Protein AF-A0A3B6VIF7-F1 (afdb_monomer_lite)

Structure (mmCIF, N/CA/C/O backbone):
data_AF-A0A3B6VIF7-F1
#
_entry.id   AF-A0A3B6VIF7-F1
#
loop_
_atom_site.group_PDB
_atom_site.id
_atom_site.type_symbol
_atom_site.label_atom_id
_atom_site.label_alt_id
_atom_site.label_comp_id
_atom_site.label_asym_id
_atom_site.label_entity_id
_atom_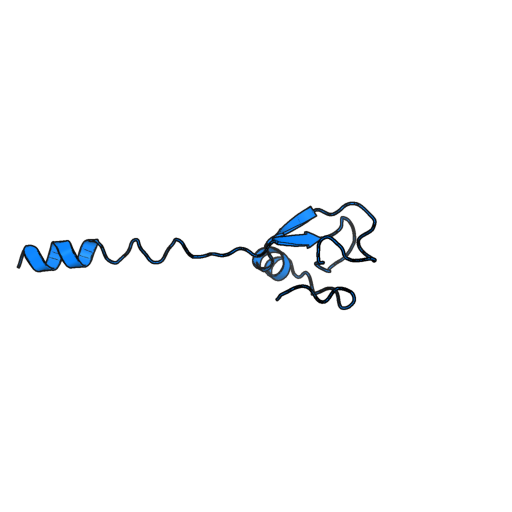site.label_seq_id
_atom_site.pdbx_PDB_ins_code
_atom_site.Cartn_x
_atom_site.Cartn_y
_atom_site.Cartn_z
_atom_site.occupancy
_atom_site.B_iso_or_equiv
_atom_site.auth_seq_id
_atom_site.auth_comp_id
_atom_site.auth_asym_id
_atom_site.auth_atom_id
_atom_site.pdbx_PDB_model_num
ATOM 1 N N . MET A 1 1 ? -24.378 8.471 45.874 1.00 58.59 1 MET A N 1
ATOM 2 C CA . MET A 1 1 ? -24.871 8.698 44.488 1.00 58.59 1 MET A CA 1
ATOM 3 C C . MET A 1 1 ? -24.082 9.724 43.651 1.00 58.59 1 MET A C 1
ATOM 5 O O . MET A 1 1 ? -24.331 9.802 42.455 1.00 58.59 1 MET A O 1
ATOM 9 N N . LYS A 1 2 ? -23.143 10.510 44.210 1.00 52.44 2 LYS A N 1
ATOM 10 C CA . LYS A 1 2 ? -22.229 11.379 43.426 1.00 52.44 2 LYS A CA 1
ATOM 11 C C . LYS A 1 2 ? -20.887 10.700 43.092 1.00 52.44 2 LYS A C 1
ATOM 13 O O . LYS A 1 2 ? -20.323 10.961 42.039 1.00 52.44 2 LYS A O 1
ATOM 18 N N . LEU A 1 3 ? -20.455 9.743 43.920 1.00 53.16 3 LEU A N 1
ATOM 19 C CA . LEU A 1 3 ? -19.201 8.993 43.751 1.00 53.16 3 LEU A CA 1
ATOM 20 C C . LEU A 1 3 ? -19.214 8.026 42.547 1.00 53.16 3 LEU A C 1
ATOM 22 O O . LEU A 1 3 ? -18.242 7.951 41.807 1.00 53.16 3 LEU A O 1
ATOM 26 N N . ALA A 1 4 ? -20.349 7.368 42.277 1.00 54.25 4 ALA A N 1
ATOM 27 C CA . ALA A 1 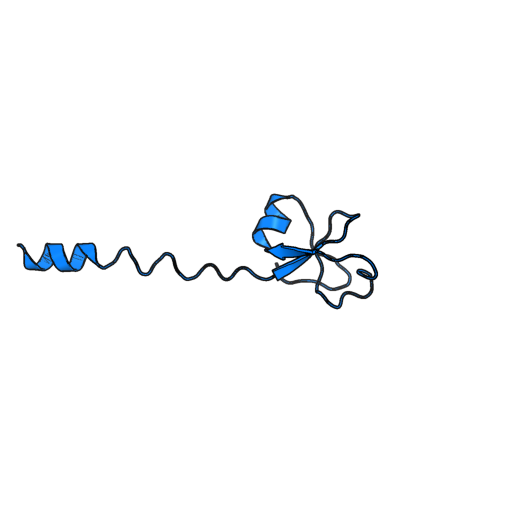4 ? -20.507 6.478 41.119 1.00 54.25 4 ALA A CA 1
ATOM 28 C C . ALA A 1 4 ? -20.587 7.226 39.769 1.00 54.25 4 ALA A C 1
ATOM 30 O O . ALA A 1 4 ? -20.267 6.660 38.731 1.00 54.25 4 ALA A O 1
ATOM 31 N N . LYS A 1 5 ? -20.980 8.511 39.772 1.00 46.97 5 LYS A N 1
ATOM 32 C CA . LYS A 1 5 ? -21.067 9.348 38.559 1.00 46.97 5 LYS A CA 1
ATOM 33 C C . LYS A 1 5 ? -19.702 9.852 38.083 1.00 46.97 5 LYS A C 1
ATOM 35 O O . LYS A 1 5 ? -19.521 10.039 36.887 1.00 46.97 5 LYS A O 1
ATOM 40 N N . ILE A 1 6 ? -18.748 10.027 39.000 1.00 54.56 6 ILE A N 1
ATOM 41 C CA . ILE A 1 6 ? -17.368 10.431 38.680 1.00 54.56 6 ILE A CA 1
ATOM 42 C C . ILE A 1 6 ? -16.612 9.267 38.021 1.00 54.56 6 ILE A C 1
ATOM 44 O O . ILE A 1 6 ? -15.876 9.475 37.064 1.00 54.56 6 ILE A O 1
ATOM 48 N N . PHE A 1 7 ? -16.874 8.033 38.463 1.00 55.00 7 PHE A N 1
ATOM 49 C CA . PHE A 1 7 ? -16.284 6.818 37.891 1.00 55.00 7 PHE A CA 1
ATOM 50 C C . PHE A 1 7 ? -16.856 6.450 36.506 1.00 55.00 7 PHE A C 1
ATOM 52 O O . PHE A 1 7 ? -16.180 5.829 35.694 1.00 55.00 7 PHE A O 1
ATOM 59 N N . LEU A 1 8 ? -18.085 6.879 36.202 1.00 56.03 8 LEU A N 1
ATOM 60 C CA . LEU A 1 8 ? -18.728 6.691 34.893 1.00 56.03 8 LEU A CA 1
ATOM 61 C C . LEU A 1 8 ? -18.240 7.675 33.813 1.00 56.03 8 LEU A C 1
ATOM 63 O O . LEU A 1 8 ? -18.417 7.409 32.629 1.00 56.03 8 LEU A O 1
ATOM 67 N N . MET A 1 9 ? -17.616 8.793 34.199 1.00 56.03 9 MET A N 1
ATOM 68 C CA . MET A 1 9 ? -17.145 9.833 33.270 1.00 56.03 9 MET A CA 1
ATOM 69 C C . MET A 1 9 ? -15.713 9.616 32.755 1.00 56.03 9 MET A C 1
ATOM 71 O O . MET A 1 9 ? -15.327 10.219 31.758 1.00 56.03 9 MET A O 1
ATOM 75 N N . SER A 1 10 ? -14.923 8.745 33.385 1.00 55.91 10 SER A N 1
ATOM 76 C CA . SER A 1 10 ? -13.512 8.509 33.036 1.00 55.91 10 SER A CA 1
ATOM 77 C C . SER A 1 10 ? -13.275 7.332 32.076 1.00 55.91 10 SER A C 1
ATOM 79 O O . SER A 1 10 ? -12.177 7.194 31.544 1.00 55.91 10 SER A O 1
ATOM 81 N N . ILE A 1 11 ? -14.288 6.504 31.795 1.00 56.62 11 ILE A N 1
ATOM 82 C CA . ILE A 1 11 ? -14.144 5.270 30.990 1.00 56.62 11 ILE A CA 1
ATOM 83 C C . ILE A 1 11 ? -14.131 5.535 29.468 1.00 56.62 11 ILE A C 1
ATOM 85 O O . ILE A 1 11 ? -13.697 4.689 28.693 1.00 56.62 11 ILE A O 1
ATOM 89 N N . ILE A 1 12 ? -14.549 6.716 29.007 1.00 58.22 12 ILE A N 1
ATOM 90 C CA . ILE A 1 12 ? -14.755 6.984 27.568 1.00 58.22 12 ILE A CA 1
ATOM 91 C C . ILE A 1 12 ? -13.441 7.337 26.829 1.00 58.22 12 ILE A C 1
ATOM 93 O O . ILE A 1 12 ? -13.357 7.219 25.607 1.00 58.22 12 ILE A O 1
ATOM 97 N N . ILE A 1 13 ? -12.381 7.728 27.548 1.00 59.53 13 ILE A N 1
ATOM 98 C CA . ILE A 1 13 ? -11.170 8.327 26.947 1.00 59.53 13 ILE A CA 1
ATOM 99 C C . ILE A 1 13 ? -10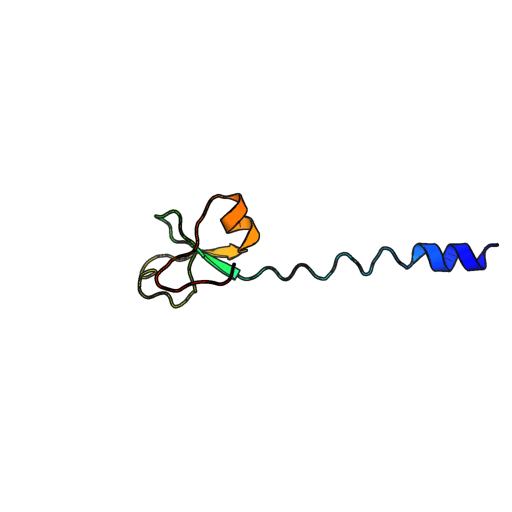.129 7.271 26.510 1.00 59.53 13 ILE A C 1
ATOM 101 O O . ILE A 1 13 ? -9.282 7.551 25.667 1.00 59.53 13 ILE A O 1
ATOM 105 N N . ALA A 1 14 ? -10.189 6.034 27.017 1.00 56.34 14 ALA A N 1
ATOM 106 C CA . ALA A 1 14 ? -9.190 5.003 26.693 1.00 56.34 14 ALA A CA 1
ATOM 107 C C . ALA A 1 14 ? -9.359 4.380 25.290 1.00 56.34 14 ALA A C 1
ATOM 109 O O . ALA A 1 14 ? -8.418 3.812 24.737 1.00 56.34 14 ALA A O 1
ATOM 110 N N . SER A 1 15 ? -10.548 4.477 24.695 1.00 59.84 15 SER A N 1
ATOM 111 C CA . SER A 1 15 ? -10.903 3.758 23.462 1.00 59.84 15 SER A CA 1
ATOM 112 C C . SER A 1 15 ? -10.379 4.385 22.162 1.00 59.84 15 SER A C 1
ATOM 114 O O . SER A 1 15 ? -10.411 3.730 21.123 1.00 59.84 15 SER A O 1
ATOM 116 N N . SER A 1 16 ? -9.898 5.631 22.175 1.00 59.88 16 SER A N 1
ATOM 117 C CA . SER A 1 16 ? -9.582 6.396 20.954 1.00 59.88 16 SER A CA 1
ATOM 118 C C . SER A 1 16 ? -8.108 6.373 20.520 1.00 59.88 16 SER A C 1
ATOM 120 O O . SER A 1 16 ? -7.783 6.939 19.478 1.00 59.88 16 SER A O 1
ATOM 122 N N . VAL A 1 17 ? -7.208 5.709 21.258 1.00 62.22 17 VAL A N 1
ATOM 123 C CA . VAL A 1 17 ? -5.745 5.838 21.058 1.00 62.22 17 VAL A CA 1
ATOM 124 C C . VAL A 1 17 ? -5.050 4.683 20.313 1.00 62.22 17 VAL A C 1
ATOM 126 O O . VAL A 1 17 ? -3.852 4.768 20.063 1.00 62.22 17 VAL A O 1
ATOM 129 N N . PHE A 1 18 ? -5.757 3.630 19.884 1.00 59.78 18 PHE A N 1
ATOM 130 C CA . PHE A 1 18 ? -5.127 2.421 19.306 1.00 59.78 18 PHE A CA 1
ATOM 131 C C . PHE A 1 18 ? -5.331 2.203 17.792 1.00 59.78 18 PHE A C 1
ATOM 133 O O . PHE A 1 18 ? -5.277 1.071 17.313 1.00 59.78 18 PHE A O 1
ATOM 140 N N . ALA A 1 19 ? -5.516 3.255 16.991 1.00 63.53 19 ALA A N 1
ATOM 141 C CA . ALA A 1 19 ? -5.489 3.117 15.531 1.00 63.53 19 ALA A CA 1
ATOM 142 C C . ALA A 1 19 ? -4.036 3.006 15.018 1.00 63.53 19 ALA A C 1
ATOM 144 O O . ALA A 1 19 ? -3.437 3.987 14.583 1.00 63.53 19 ALA A O 1
ATOM 145 N N . GLN A 1 20 ? -3.446 1.807 15.071 1.00 65.06 20 GLN A N 1
ATOM 146 C CA . GLN A 1 20 ? -2.156 1.525 14.427 1.00 65.06 20 GLN A CA 1
ATOM 147 C C . GLN A 1 20 ? -2.340 1.484 12.905 1.00 65.06 20 GLN A C 1
ATOM 149 O O . GLN A 1 20 ? -2.690 0.465 12.310 1.00 65.06 20 GLN A O 1
ATOM 154 N N . ALA A 1 21 ? -2.143 2.634 12.264 1.00 71.62 21 ALA A N 1
ATOM 155 C CA . ALA A 1 21 ? -2.149 2.747 10.815 1.00 71.62 21 ALA A CA 1
ATOM 156 C C . ALA A 1 21 ? -0.848 2.159 10.248 1.00 71.62 21 ALA A C 1
ATOM 158 O O . ALA A 1 21 ? 0.196 2.808 10.243 1.00 71.62 21 ALA A O 1
ATOM 159 N N . ASN A 1 22 ? -0.907 0.927 9.743 1.00 87.56 22 ASN A N 1
ATOM 160 C CA . ASN A 1 22 ? 0.213 0.346 9.010 1.00 87.56 22 ASN A CA 1
ATOM 161 C C . ASN A 1 22 ? 0.455 1.135 7.712 1.00 87.56 22 ASN A C 1
ATOM 163 O O . ASN A 1 22 ? -0.438 1.245 6.866 1.00 87.56 22 ASN A O 1
ATOM 167 N N . THR A 1 23 ? 1.666 1.664 7.548 1.00 94.88 23 THR A N 1
ATOM 168 C CA . THR A 1 23 ? 2.081 2.388 6.340 1.00 94.88 23 THR A CA 1
ATOM 169 C C . THR A 1 23 ? 2.506 1.412 5.244 1.00 94.88 23 THR A C 1
ATOM 171 O O . THR A 1 23 ? 3.386 0.573 5.434 1.00 94.88 23 THR A O 1
ATOM 174 N N . VAL A 1 24 ? 1.907 1.553 4.065 1.00 96.25 24 VAL A N 1
ATOM 175 C CA . VAL A 1 24 ? 2.286 0.889 2.809 1.00 96.25 24 VAL A CA 1
ATOM 176 C C . VAL A 1 24 ? 2.547 1.940 1.735 1.00 96.25 24 VAL A C 1
ATOM 178 O O . VAL A 1 24 ? 2.387 3.133 1.970 1.00 96.25 24 VAL A O 1
ATOM 181 N N . TYR A 1 25 ? 2.984 1.514 0.553 1.00 96.62 25 TYR A N 1
ATOM 182 C CA . TYR A 1 25 ? 3.387 2.421 -0.517 1.00 96.62 25 TYR A CA 1
ATOM 183 C C . TYR A 1 25 ? 2.593 2.163 -1.794 1.00 96.62 25 TYR A C 1
ATOM 185 O O . TYR A 1 25 ? 2.425 1.014 -2.198 1.00 96.62 25 TYR A O 1
ATOM 193 N N . ILE A 1 26 ? 2.143 3.226 -2.448 1.00 96.19 26 ILE A N 1
ATOM 194 C CA . ILE A 1 26 ? 1.528 3.191 -3.782 1.00 96.19 26 ILE A CA 1
ATOM 195 C C . ILE A 1 26 ? 2.427 3.918 -4.782 1.00 96.19 26 ILE A C 1
ATOM 197 O O . ILE A 1 26 ? 3.220 4.772 -4.392 1.00 96.19 26 ILE A O 1
ATOM 201 N N . SER A 1 27 ? 2.323 3.579 -6.060 1.00 94.56 27 SER A N 1
ATOM 202 C CA . SER A 1 27 ? 2.965 4.317 -7.153 1.00 94.56 27 SER A CA 1
ATOM 203 C C . SER A 1 27 ? 2.013 5.344 -7.770 1.00 94.56 27 SER A C 1
ATOM 205 O O . SER A 1 27 ? 0.808 5.306 -7.535 1.00 94.56 27 SER A O 1
ATOM 207 N N . ASP A 1 28 ? 2.563 6.243 -8.584 1.00 89.12 28 ASP A N 1
ATOM 208 C CA . ASP A 1 28 ? 1.819 7.159 -9.462 1.00 89.12 28 ASP A CA 1
ATOM 209 C C . ASP A 1 28 ? 0.853 6.416 -10.404 1.00 89.12 28 ASP A C 1
ATOM 211 O O . ASP A 1 28 ? -0.256 6.869 -10.681 1.00 89.12 28 ASP A O 1
ATOM 215 N N . LYS A 1 29 ? 1.283 5.245 -10.882 1.00 82.38 29 LYS A N 1
ATOM 216 C CA . LYS A 1 29 ? 0.552 4.390 -11.813 1.00 82.38 29 LYS A CA 1
ATOM 217 C C . LYS A 1 29 ? 0.328 3.028 -11.181 1.00 82.38 29 LYS A C 1
ATOM 219 O O . LYS A 1 29 ? 1.276 2.344 -10.801 1.00 82.38 29 LYS A O 1
ATOM 224 N N . GLY A 1 30 ? -0.927 2.600 -11.113 1.00 87.88 30 GLY A N 1
ATOM 225 C CA . GLY A 1 30 ? -1.306 1.261 -10.667 1.00 87.88 30 GLY A CA 1
ATOM 226 C C . GLY A 1 30 ? -2.399 1.263 -9.606 1.00 87.88 30 GLY A C 1
ATOM 227 O O . GLY A 1 30 ? -2.738 2.284 -9.025 1.00 87.88 30 GLY A O 1
ATOM 228 N N . LYS A 1 31 ? -2.963 0.078 -9.362 1.00 93.62 31 LYS A N 1
ATOM 229 C CA . LYS A 1 31 ? -4.029 -0.153 -8.371 1.00 93.62 31 LYS A CA 1
ATOM 230 C C . LYS A 1 31 ? -3.580 -1.091 -7.252 1.00 93.62 31 LYS A C 1
ATOM 232 O O . LYS A 1 31 ? -4.382 -1.851 -6.712 1.00 93.62 31 LYS A O 1
ATOM 237 N N . LYS A 1 32 ? -2.276 -1.112 -6.956 1.00 96.25 32 LYS A N 1
ATOM 238 C CA . LYS A 1 32 ? -1.689 -1.981 -5.932 1.00 96.25 32 LYS A CA 1
ATOM 239 C C . LYS A 1 32 ? -0.958 -1.174 -4.870 1.00 96.25 32 LYS A C 1
ATOM 241 O O . LYS A 1 32 ? -0.327 -0.175 -5.195 1.00 96.25 32 LYS A O 1
ATOM 246 N N . TYR A 1 33 ? -1.027 -1.633 -3.627 1.00 96.88 33 TYR A N 1
ATOM 247 C CA . TYR A 1 33 ? -0.158 -1.168 -2.552 1.00 96.88 33 TYR A CA 1
ATOM 248 C C . TYR A 1 33 ? 0.965 -2.184 -2.303 1.00 96.88 33 TYR A C 1
ATOM 250 O O . TYR A 1 33 ? 0.837 -3.378 -2.590 1.00 96.88 33 TYR A O 1
ATOM 258 N N . HIS A 1 34 ? 2.098 -1.691 -1.818 1.00 96.94 34 HIS A N 1
ATOM 259 C CA . HIS A 1 34 ? 3.384 -2.378 -1.803 1.00 96.94 34 HIS A CA 1
ATOM 260 C C . HIS A 1 34 ? 4.112 -2.176 -0.468 1.00 96.94 34 HIS A C 1
ATOM 262 O O . HIS A 1 34 ? 3.874 -1.206 0.252 1.00 96.94 34 HIS A O 1
ATOM 268 N N . ARG A 1 35 ? 5.073 -3.058 -0.170 1.00 95.62 35 ARG A N 1
ATOM 269 C CA . ARG A 1 35 ? 6.135 -2.771 0.808 1.00 95.62 35 ARG A CA 1
ATOM 270 C C . ARG A 1 35 ? 7.122 -1.761 0.219 1.00 95.62 35 ARG A C 1
ATOM 272 O O . ARG A 1 35 ? 7.348 -1.751 -0.992 1.00 95.62 35 ARG A O 1
ATOM 279 N N . GLY A 1 36 ? 7.771 -0.970 1.073 1.00 93.06 36 GLY A N 1
ATOM 280 C CA . GLY A 1 36 ? 8.711 0.075 0.643 1.00 93.06 36 GLY A CA 1
ATOM 281 C C . GLY A 1 36 ? 9.946 -0.433 -0.111 1.00 93.06 36 GLY A C 1
ATOM 282 O O . GLY A 1 36 ? 10.584 0.354 -0.810 1.00 93.06 36 GLY A O 1
ATOM 283 N N . ASN A 1 37 ? 10.253 -1.729 0.004 1.00 92.94 37 ASN A N 1
ATOM 284 C CA . ASN A 1 37 ? 11.358 -2.435 -0.650 1.00 92.94 37 ASN A CA 1
ATOM 285 C C . ASN A 1 37 ? 10.903 -3.363 -1.798 1.00 92.94 37 ASN A C 1
ATOM 287 O O . ASN A 1 37 ? 11.646 -4.248 -2.219 1.00 92.94 37 ASN A O 1
ATOM 291 N N . CYS A 1 38 ? 9.672 -3.221 -2.299 1.00 95.31 38 CYS A N 1
ATOM 292 C CA . CYS A 1 38 ? 9.176 -4.073 -3.376 1.00 95.31 38 CYS A CA 1
ATOM 293 C C . CYS A 1 38 ? 9.988 -3.881 -4.671 1.00 95.31 38 CYS A C 1
ATOM 295 O O . CYS A 1 38 ? 10.033 -2.783 -5.215 1.00 95.31 38 CYS A O 1
ATOM 297 N N . ARG A 1 39 ? 10.537 -4.967 -5.240 1.00 93.69 39 ARG A N 1
ATOM 298 C CA . ARG A 1 39 ? 11.360 -4.927 -6.472 1.00 93.69 39 ARG A CA 1
ATOM 299 C C . ARG A 1 39 ? 10.672 -4.332 -7.709 1.00 93.69 39 ARG A C 1
ATOM 301 O O . ARG A 1 39 ? 11.352 -3.983 -8.674 1.00 93.69 39 ARG A O 1
ATOM 308 N N . THR A 1 40 ? 9.336 -4.303 -7.720 1.00 91.75 40 THR A N 1
ATOM 309 C CA . THR A 1 40 ? 8.525 -3.745 -8.816 1.00 91.75 40 THR A CA 1
ATOM 310 C C . THR A 1 40 ? 8.134 -2.291 -8.565 1.00 91.75 40 THR A C 1
ATOM 312 O O . THR A 1 40 ? 7.669 -1.626 -9.480 1.00 91.75 40 THR A O 1
ATOM 315 N N . LEU A 1 41 ? 8.312 -1.795 -7.339 1.00 92.31 41 LEU A N 1
ATOM 316 C CA . LEU A 1 41 ? 8.100 -0.403 -6.962 1.00 92.31 41 LEU A CA 1
ATOM 317 C C . LEU A 1 41 ? 9.428 0.350 -7.138 1.00 92.31 41 LEU A C 1
ATOM 319 O O . LEU A 1 41 ? 10.113 0.663 -6.169 1.00 92.31 41 LEU A O 1
ATOM 323 N N . ARG A 1 42 ? 9.836 0.537 -8.400 1.00 81.06 42 ARG A N 1
ATOM 324 C CA . ARG A 1 42 ? 11.131 1.149 -8.759 1.00 81.06 42 ARG A CA 1
ATOM 325 C C . ARG A 1 42 ? 11.076 2.667 -8.931 1.00 81.06 42 ARG A C 1
ATOM 327 O O . ARG A 1 42 ? 12.110 3.315 -8.858 1.00 81.06 42 ARG A O 1
ATOM 334 N N . ALA A 1 43 ? 9.890 3.201 -9.201 1.00 77.81 43 ALA A N 1
ATOM 335 C CA . ALA A 1 43 ? 9.665 4.616 -9.467 1.00 77.81 43 ALA A CA 1
ATOM 336 C C . ALA A 1 43 ? 9.176 5.347 -8.204 1.00 77.81 43 ALA A C 1
ATOM 338 O O . ALA A 1 43 ? 9.338 4.859 -7.081 1.00 77.81 43 ALA A O 1
ATOM 339 N N . SER A 1 44 ? 8.557 6.511 -8.401 1.00 88.19 44 SER A N 1
ATOM 340 C CA . SER A 1 44 ? 7.887 7.290 -7.363 1.00 88.19 44 SER A CA 1
ATOM 341 C C . SER A 1 44 ? 6.980 6.413 -6.501 1.00 88.19 44 SER A C 1
ATOM 343 O O . SER A 1 44 ? 6.119 5.690 -7.009 1.00 88.19 44 SER A O 1
ATOM 345 N N . LYS A 1 45 ? 7.187 6.486 -5.184 1.00 93.38 45 LYS A N 1
ATOM 346 C CA . LYS A 1 45 ? 6.390 5.788 -4.178 1.00 93.38 45 LYS A CA 1
ATOM 347 C C . LYS A 1 45 ? 5.857 6.780 -3.156 1.00 93.38 45 LYS A C 1
ATOM 349 O O . LYS A 1 45 ? 6.612 7.598 -2.640 1.00 93.38 45 LYS A O 1
ATOM 354 N N . TYR A 1 46 ? 4.577 6.663 -2.838 1.00 95.25 46 TYR A N 1
ATOM 355 C CA . TYR A 1 46 ? 3.881 7.525 -1.892 1.00 95.25 46 TYR A CA 1
ATOM 356 C C . TYR A 1 46 ? 3.404 6.688 -0.705 1.00 95.25 46 TYR A C 1
ATOM 358 O O . TYR A 1 46 ? 2.741 5.668 -0.922 1.00 95.25 46 TYR A O 1
ATOM 366 N N . PRO A 1 47 ? 3.755 7.069 0.534 1.00 95.75 47 PRO A N 1
ATOM 367 C CA . PRO A 1 47 ? 3.265 6.386 1.720 1.00 95.75 47 PRO A CA 1
ATOM 368 C C . PRO A 1 47 ? 1.763 6.639 1.899 1.00 95.75 47 PRO A C 1
ATOM 370 O O . PRO A 1 47 ? 1.273 7.748 1.698 1.00 95.75 47 PRO A O 1
ATOM 373 N N . ILE A 1 48 ? 1.031 5.601 2.289 1.00 95.38 48 ILE A N 1
ATOM 374 C CA . ILE A 1 48 ? -0.406 5.634 2.567 1.00 95.38 48 ILE A CA 1
ATOM 375 C C . ILE A 1 48 ? -0.731 4.595 3.646 1.00 95.38 48 ILE A C 1
ATOM 377 O O . ILE A 1 48 ? -0.042 3.580 3.755 1.00 95.38 48 ILE A O 1
ATOM 381 N N . SER A 1 49 ? -1.776 4.810 4.448 1.00 95.50 49 SER A N 1
ATOM 382 C CA . SER A 1 49 ? -2.235 3.769 5.375 1.00 95.50 49 SER A CA 1
ATOM 383 C C . SER A 1 49 ? -2.884 2.613 4.609 1.00 95.50 49 SER A C 1
ATOM 385 O O . SER A 1 49 ? -3.524 2.820 3.575 1.00 95.50 49 SER A O 1
ATOM 387 N N . ILE A 1 50 ? -2.767 1.384 5.118 1.00 94.69 50 ILE A N 1
ATOM 388 C CA . ILE A 1 50 ? -3.434 0.218 4.511 1.00 94.69 50 ILE A CA 1
ATOM 389 C C . ILE A 1 50 ? -4.949 0.424 4.428 1.00 94.69 50 ILE A C 1
ATOM 391 O O . ILE A 1 50 ? -5.565 0.093 3.415 1.00 94.69 50 ILE A O 1
ATOM 395 N N . GLN A 1 51 ? -5.551 0.995 5.474 1.00 93.19 51 GLN A N 1
ATOM 396 C CA . GLN A 1 51 ? -6.988 1.264 5.518 1.00 93.19 51 GLN A CA 1
ATOM 397 C C . GLN A 1 51 ? -7.416 2.206 4.391 1.00 93.19 51 GLN A C 1
ATOM 399 O O . GLN A 1 51 ? -8.371 1.912 3.674 1.00 93.19 51 GLN A O 1
ATOM 404 N N . GLU A 1 52 ? -6.680 3.298 4.183 1.00 94.50 52 GLU A N 1
ATOM 405 C CA . GLU A 1 52 ? -6.978 4.247 3.114 1.00 94.50 52 GLU A CA 1
ATOM 406 C C . GLU A 1 52 ? -6.696 3.644 1.731 1.00 94.50 52 GLU A C 1
ATOM 408 O O . GLU A 1 52 ? -7.484 3.832 0.805 1.00 94.50 52 GLU A O 1
ATOM 413 N N . ALA A 1 53 ? -5.626 2.855 1.583 1.00 95.69 53 ALA A N 1
ATOM 414 C CA . ALA A 1 53 ? -5.352 2.127 0.346 1.00 95.69 53 ALA A CA 1
ATOM 415 C C . ALA A 1 53 ? -6.528 1.206 -0.022 1.00 95.69 53 ALA A C 1
ATOM 417 O O . ALA A 1 53 ? -7.013 1.241 -1.152 1.00 95.69 53 ALA A O 1
ATOM 418 N N . LYS A 1 54 ? -7.050 0.441 0.942 1.00 94.19 54 LYS A N 1
ATOM 419 C CA . LYS A 1 54 ? -8.230 -0.411 0.745 1.00 94.19 54 LYS A CA 1
ATOM 420 C C . LYS A 1 54 ? -9.482 0.400 0.427 1.00 94.19 54 LYS A C 1
ATOM 422 O O . LYS A 1 54 ? -10.184 0.068 -0.523 1.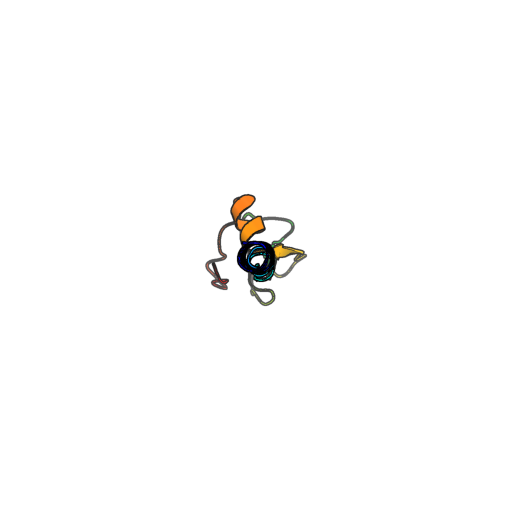00 94.19 54 LYS A O 1
ATOM 427 N N . LYS A 1 55 ? -9.732 1.489 1.162 1.00 95.75 55 LYS A N 1
ATOM 428 C CA . LYS A 1 55 ? -10.874 2.391 0.937 1.00 95.75 55 LYS A CA 1
ATOM 429 C C . LYS A 1 55 ? -10.871 2.988 -0.473 1.00 95.75 55 LYS A C 1
ATOM 431 O O . LYS A 1 55 ? -11.923 3.109 -1.089 1.00 95.75 55 LYS A O 1
ATOM 436 N N . ARG A 1 56 ? -9.690 3.308 -1.008 1.00 95.62 56 ARG A N 1
ATOM 437 C CA . ARG A 1 56 ? -9.502 3.785 -2.388 1.00 95.62 56 ARG A CA 1
ATOM 438 C C . ARG A 1 56 ? -9.513 2.667 -3.445 1.00 95.62 56 ARG A C 1
ATOM 440 O O . ARG A 1 56 ? -9.339 2.957 -4.625 1.00 95.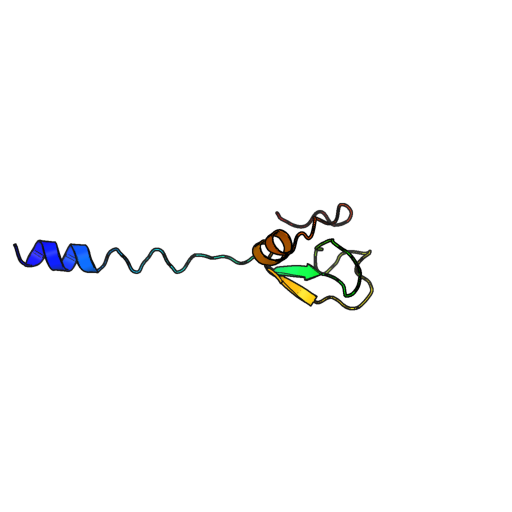62 56 ARG A O 1
ATOM 447 N N . GLY A 1 57 ? -9.689 1.402 -3.054 1.00 96.06 57 GLY A N 1
ATOM 448 C CA . GLY A 1 57 ? -9.761 0.259 -3.969 1.00 96.06 57 GLY A CA 1
ATOM 449 C C . GLY A 1 57 ? -8.407 -0.295 -4.431 1.00 96.06 57 GLY A C 1
ATOM 450 O O . GLY A 1 57 ? -8.348 -1.008 -5.435 1.00 96.06 57 GLY A O 1
ATOM 451 N N . TYR A 1 58 ? -7.310 0.015 -3.734 1.00 96.75 58 TYR A N 1
ATOM 452 C CA . TYR A 1 58 ? -6.014 -0.606 -4.010 1.00 96.75 58 TYR A CA 1
ATOM 453 C C . TYR A 1 58 ? -5.974 -2.047 -3.489 1.00 96.75 58 TYR A C 1
ATOM 455 O O . TYR A 1 58 ? -6.511 -2.378 -2.433 1.00 96.75 58 TYR A O 1
ATOM 463 N N . THR A 1 59 ? -5.265 -2.906 -4.215 1.00 96.94 59 THR A N 1
ATOM 464 C CA . THR A 1 59 ? -5.105 -4.334 -3.905 1.00 96.94 59 THR A CA 1
ATOM 465 C C . THR A 1 59 ? -3.682 -4.660 -3.453 1.00 96.94 59 THR A C 1
ATOM 467 O O . THR A 1 59 ? -2.732 -3.953 -3.786 1.00 96.94 59 THR A O 1
ATOM 470 N N . ALA A 1 60 ? -3.492 -5.739 -2.694 1.00 97.19 60 ALA A N 1
ATOM 471 C CA . ALA A 1 60 ? -2.158 -6.135 -2.250 1.00 97.19 60 ALA A CA 1
ATOM 472 C C . ALA A 1 60 ? -1.273 -6.538 -3.442 1.00 97.19 60 ALA A C 1
ATOM 474 O O . ALA A 1 60 ? -1.673 -7.309 -4.322 1.00 97.19 60 ALA A O 1
ATOM 475 N N . CYS A 1 61 ? -0.031 -6.058 -3.472 1.00 97.00 61 CYS A N 1
ATOM 476 C CA . CYS A 1 61 ? 0.946 -6.538 -4.437 1.00 97.00 61 CYS A CA 1
ATOM 477 C C . CYS A 1 61 ? 1.321 -8.003 -4.156 1.00 97.00 61 CYS A C 1
ATOM 479 O O . CYS A 1 61 ? 1.992 -8.302 -3.172 1.00 97.00 61 CYS A O 1
ATOM 481 N N . LYS A 1 62 ? 1.000 -8.905 -5.089 1.00 96.12 62 LYS A N 1
ATOM 482 C CA . LYS A 1 62 ? 1.352 -10.335 -4.997 1.00 96.12 62 LYS A CA 1
ATOM 483 C C . LYS A 1 62 ? 2.863 -10.612 -4.939 1.00 96.12 62 LYS A C 1
ATOM 485 O O . LYS A 1 62 ? 3.262 -11.664 -4.466 1.00 96.12 62 LYS A O 1
ATOM 490 N N . VAL A 1 63 ? 3.705 -9.686 -5.413 1.00 95.62 63 VAL A N 1
ATOM 491 C CA . VAL A 1 63 ? 5.170 -9.874 -5.452 1.00 95.62 63 VAL A CA 1
ATOM 492 C C . VAL A 1 63 ? 5.817 -9.646 -4.089 1.00 95.62 63 VAL A C 1
ATOM 494 O O . VAL A 1 63 ? 6.716 -10.386 -3.717 1.00 95.62 63 VAL A O 1
ATOM 497 N N . CYS A 1 64 ? 5.401 -8.609 -3.357 1.00 95.69 64 CYS A N 1
ATOM 498 C CA . CYS A 1 64 ? 5.970 -8.304 -2.036 1.00 95.69 64 CYS A CA 1
ATOM 499 C C . CYS A 1 64 ? 5.069 -8.709 -0.868 1.00 95.69 64 CYS A C 1
ATOM 501 O O . CYS A 1 64 ? 5.477 -8.516 0.274 1.00 95.69 64 CYS A O 1
ATOM 503 N N . ASN A 1 65 ? 3.867 -9.223 -1.150 1.00 95.81 65 ASN A N 1
ATOM 504 C CA . ASN A 1 65 ? 2.869 -9.670 -0.181 1.00 95.81 65 ASN A CA 1
ATOM 505 C C . ASN A 1 65 ? 2.811 -8.757 1.066 1.00 95.81 65 ASN A C 1
ATOM 507 O O . ASN A 1 65 ? 3.262 -9.143 2.154 1.00 95.81 65 ASN A O 1
ATOM 511 N N . PRO A 1 66 ? 2.422 -7.479 0.890 1.00 94.12 66 PRO A N 1
ATOM 512 C CA . PRO A 1 66 ? 2.341 -6.531 1.994 1.00 94.12 66 PRO A CA 1
ATOM 513 C C . PRO A 1 66 ? 1.295 -6.988 3.026 1.00 94.12 66 PRO A C 1
ATOM 515 O O . PRO A 1 66 ? 0.399 -7.757 2.675 1.00 94.12 66 PRO A O 1
ATOM 518 N N . PRO A 1 67 ? 1.399 -6.530 4.285 1.00 88.12 67 PRO A N 1
ATOM 519 C CA . PRO A 1 67 ? 0.369 -6.784 5.288 1.00 88.12 67 PRO A CA 1
ATOM 520 C C . PRO A 1 67 ? -1.005 -6.284 4.815 1.00 88.12 67 PRO A C 1
ATOM 522 O O . PRO A 1 67 ? -1.087 -5.357 4.006 1.00 88.12 67 PRO A O 1
ATOM 525 N N . ASN A 1 68 ? -2.058 -6.936 5.307 1.00 80.62 68 ASN A N 1
ATOM 526 C CA . ASN A 1 68 ? -3.464 -6.644 5.020 1.00 80.62 68 ASN A CA 1
ATOM 527 C C . ASN A 1 68 ? -4.074 -5.860 6.183 1.00 80.62 68 ASN A C 1
ATOM 529 O O . ASN A 1 68 ? -3.683 -6.120 7.334 1.00 80.62 68 ASN A O 1
#

Sequence (68 aa):
MKLAKIFLMSIIIASSVFAQANTVYISDKGKKYHRGNCRTLRASKYPISIQEAKKRGYTACKVCNPPN

Secondary structure (DSSP, 8-state):
--HHHHHHHSTTSGGGS-----EEEEESS-SEEE-TT-TT--S-EEEEEHHHHHHTT-EE-TTT----

Organism: NCBI:txid1042417

InterPro domains:
  IPR035451 Ada-like domain superfamily [G3DSA:3.40.10.10] (9-68)
  IPR035451 Ada-like domain superfamily [SSF57884] (14-66)

pLDDT: mean 82.29, std 16.99, range [46.97, 97.1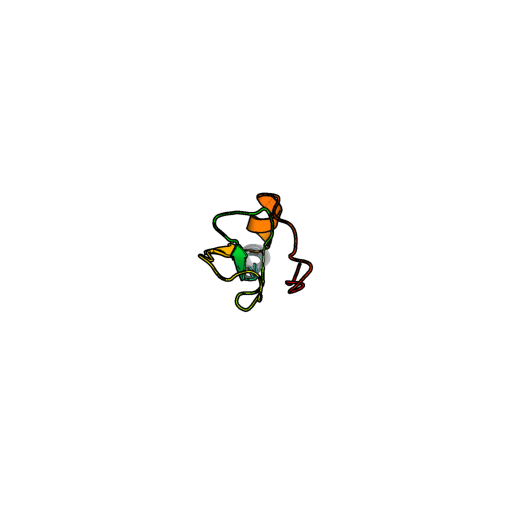9]

Foldseek 3Di:
DVVVVVVVVPPPPPPPPPPPFDKWWDAPDDQATHHPPQPVCPDDIDIDGPVVSVVVRRYYDPRHRDDD

Radius of gyration: 19.41 Å; chains: 1; bounding box: 36×22×56 Å